Protein AF-A0A0A9E6B0-F1 (afdb_monomer_lite)

Sequence (173 aa):
MPGLRHPSVLRAMARAVADVSAARSALQVLGPRPDHELVDSSRAIVAAAENGDTRIPEADLEACRAVVRLEETHDSYEALLQEAEARLERVYRSAMEGTDLDGDDGKEDGPAEGVEAAVQEEVAAVLKQAEEGKPVESVRLVDRQLRQLPEAFGRIQGLRVLDVSRNQLEVTN

Secondary structure (DSSP, 8-state):
--GGG-HHHHHHHHHHHHHHHHHHHHHHHH-SPPPHHHHHHHHHHHHHHHTT-TTS-HHHHHHHHHHHHHHHHHHHHHHHHHHHHHHHHHHHHHHHHT--TTSSS-S-S--HHHHHHHHHHHHHHHHHHHHTT----EEE-TT---SS--G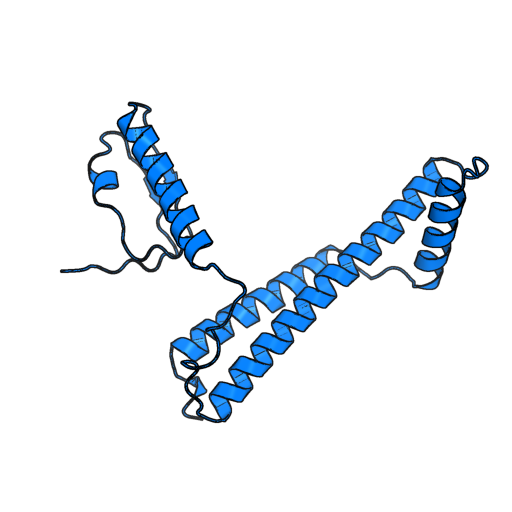GGGG-TT--EEE-TT-------

Foldseek 3Di:
DPLCPDPVLVVQLVVLVVQLVVLVVQVVVLPDQDDPVLLVVLVVVLVVVVVPPPPDDPVSNVVSVVNNVSNVVNVVSVVSNVVSVVSNVVSVVCSVVVPPPPPPVPDDPDDPCCLVVVLVVVLVVLLVCLVVVNQPQEDAQEQSQDQADDCSVVVRPRHNYYHHHNYNHDDDD

pLDDT: mean 75.25, std 14.37, range [32.19, 91.81]

Radius of gyration: 24.16 Å; chains: 1; bounding box: 62×37×59 Å

Organism: Arundo donax (NCBI:txid35708)

Structure (mmCIF, N/CA/C/O backbone):
data_AF-A0A0A9E6B0-F1
#
_entry.id   AF-A0A0A9E6B0-F1
#
loop_
_atom_site.group_PDB
_atom_site.id
_atom_site.type_symbol
_atom_site.label_atom_id
_atom_site.label_alt_id
_atom_site.label_comp_id
_atom_site.label_asym_id
_atom_site.label_entity_id
_atom_site.label_seq_id
_atom_site.pdbx_PDB_ins_code
_atom_site.Cartn_x
_atom_site.Cartn_y
_atom_site.Cartn_z
_atom_site.occupancy
_atom_site.B_iso_or_equiv
_atom_site.auth_seq_id
_atom_site.auth_comp_id
_atom_site.auth_asym_id
_atom_site.auth_atom_id
_atom_site.pdbx_PDB_model_num
ATOM 1 N N . MET A 1 1 ? -7.965 -10.477 30.820 1.00 52.50 1 MET A N 1
ATOM 2 C CA . MET A 1 1 ? -7.540 -9.477 29.817 1.00 52.50 1 MET A CA 1
ATOM 3 C C . MET A 1 1 ? -8.647 -8.424 29.673 1.00 52.50 1 MET A C 1
ATOM 5 O O . MET A 1 1 ? -9.504 -8.599 28.815 1.00 52.50 1 MET A O 1
ATOM 9 N N . PRO A 1 2 ? -8.735 -7.414 30.563 1.00 58.62 2 PRO A N 1
ATOM 10 C CA . PRO A 1 2 ? -9.872 -6.479 30.600 1.00 58.62 2 PRO A CA 1
ATOM 11 C C . PRO A 1 2 ? -9.820 -5.376 29.524 1.00 58.62 2 PRO A C 1
ATOM 13 O O . PRO A 1 2 ? -10.866 -5.024 28.991 1.00 58.62 2 PRO A O 1
ATOM 16 N N . GLY A 1 3 ? -8.624 -4.900 29.146 1.00 62.25 3 GLY A N 1
ATOM 17 C CA . GLY A 1 3 ? -8.442 -3.754 28.236 1.00 62.25 3 GLY A CA 1
ATOM 18 C C . GLY A 1 3 ? -8.795 -4.007 26.761 1.00 62.25 3 GLY A C 1
ATOM 19 O O . GLY A 1 3 ? -9.247 -3.111 26.058 1.00 62.25 3 GLY A O 1
ATOM 20 N N . LEU A 1 4 ? -8.702 -5.255 26.288 1.00 65.81 4 LEU A N 1
ATOM 21 C CA . LEU A 1 4 ? -9.008 -5.620 24.892 1.00 65.81 4 LEU A CA 1
ATOM 22 C C . LEU A 1 4 ? -10.508 -5.599 24.550 1.00 65.81 4 LEU A C 1
ATOM 24 O O . LEU A 1 4 ? -10.879 -5.779 23.393 1.00 65.81 4 LEU A O 1
ATOM 28 N N . ARG A 1 5 ? -11.390 -5.440 25.546 1.00 69.81 5 ARG A N 1
ATOM 29 C CA . ARG A 1 5 ? -12.848 -5.436 25.341 1.00 69.81 5 ARG A CA 1
ATOM 30 C C . ARG A 1 5 ? -13.442 -4.043 25.169 1.00 69.81 5 ARG A C 1
ATOM 32 O O . ARG A 1 5 ? -14.648 -3.940 24.952 1.00 69.81 5 ARG A O 1
ATOM 39 N N . HIS A 1 6 ? -12.626 -2.994 25.246 1.00 75.25 6 HIS A N 1
ATOM 40 C CA . HIS A 1 6 ? -13.110 -1.643 25.006 1.00 75.25 6 HIS A CA 1
ATOM 41 C C . HIS A 1 6 ? -13.477 -1.453 23.524 1.00 75.25 6 HIS A C 1
ATOM 43 O O . HIS A 1 6 ? -12.723 -1.864 22.639 1.00 75.25 6 HIS A O 1
ATOM 49 N N . PRO A 1 7 ? -14.634 -0.833 23.226 1.00 76.94 7 PRO A N 1
ATOM 50 C CA . PRO A 1 7 ? -15.119 -0.679 21.855 1.00 76.94 7 PRO A CA 1
ATOM 51 C C . PRO A 1 7 ? -14.187 0.175 20.980 1.00 76.94 7 PRO A C 1
ATOM 53 O O . PRO A 1 7 ? -14.101 -0.067 19.777 1.00 76.94 7 PRO A O 1
ATOM 56 N N . SER A 1 8 ? -13.460 1.128 21.572 1.00 75.19 8 SER A N 1
ATOM 57 C CA . SER A 1 8 ? -12.429 1.930 20.897 1.00 75.19 8 SER A CA 1
ATOM 58 C C . SER A 1 8 ? -11.244 1.073 20.447 1.00 75.19 8 SER A C 1
ATOM 60 O O . SER A 1 8 ? -10.888 1.092 19.271 1.00 75.19 8 SER A O 1
ATOM 62 N N . VAL A 1 9 ? -10.706 0.241 21.346 1.00 78.06 9 VAL A N 1
ATOM 63 C CA . VAL A 1 9 ? -9.630 -0.721 21.053 1.00 78.06 9 VAL A CA 1
ATOM 64 C C . VAL A 1 9 ? -10.058 -1.680 19.944 1.00 78.06 9 VAL A C 1
ATOM 66 O O . VAL A 1 9 ? -9.333 -1.863 18.973 1.00 78.06 9 VAL A O 1
ATOM 69 N N . LEU A 1 10 ? -11.264 -2.247 20.035 1.00 81.56 10 LEU A N 1
ATOM 70 C CA . LEU A 1 10 ? -11.784 -3.161 19.015 1.00 81.56 10 LEU A CA 1
ATOM 71 C C . LEU A 1 10 ? -11.914 -2.490 17.641 1.00 81.56 10 LEU A C 1
ATOM 73 O O . LEU A 1 10 ? -11.583 -3.110 16.632 1.00 81.56 10 LEU A O 1
ATOM 77 N N . ARG A 1 11 ? -12.353 -1.225 17.589 1.00 80.25 11 ARG A N 1
ATOM 78 C CA . ARG A 1 11 ? -12.437 -0.449 16.342 1.00 80.25 11 ARG A CA 1
ATOM 79 C C . ARG A 1 11 ? -11.047 -0.173 15.760 1.00 80.25 11 ARG A C 1
ATOM 81 O O . ARG A 1 11 ? -10.851 -0.376 14.563 1.00 80.25 11 ARG A O 1
ATOM 88 N N . ALA A 1 12 ? -10.092 0.241 16.592 1.00 79.44 12 ALA A N 1
ATOM 89 C CA . ALA A 1 12 ? -8.714 0.498 16.176 1.00 79.44 12 ALA A CA 1
ATOM 90 C C . ALA A 1 12 ? -8.027 -0.780 15.662 1.00 79.44 12 ALA A C 1
ATOM 92 O O . ALA A 1 12 ? -7.421 -0.772 14.592 1.00 79.44 12 ALA A O 1
ATOM 93 N N . MET A 1 13 ? -8.205 -1.907 16.359 1.00 82.38 13 MET A N 1
ATOM 94 C CA . MET A 1 13 ? -7.706 -3.213 15.921 1.00 82.38 13 MET A CA 1
ATOM 95 C C . MET A 1 13 ? -8.362 -3.666 14.615 1.00 82.38 13 MET A C 1
ATOM 97 O O . MET A 1 13 ? -7.663 -4.120 13.716 1.00 82.38 13 MET A O 1
ATOM 101 N N . ALA A 1 14 ? -9.685 -3.527 14.478 1.00 83.62 14 ALA A N 1
ATOM 102 C CA . ALA A 1 14 ? -10.390 -3.899 13.252 1.00 83.62 14 ALA A CA 1
ATOM 103 C C . ALA A 1 14 ? -9.890 -3.099 12.040 1.00 83.62 14 ALA A C 1
ATOM 105 O O . ALA A 1 14 ? -9.696 -3.676 10.972 1.00 83.62 14 ALA A O 1
ATOM 106 N N . ARG A 1 15 ? -9.630 -1.797 12.218 1.00 83.44 15 ARG A N 1
ATOM 107 C CA . ARG A 1 15 ? -9.051 -0.939 11.178 1.00 83.44 15 ARG A CA 1
ATOM 108 C C . ARG A 1 15 ? -7.630 -1.365 10.816 1.00 83.44 15 ARG A C 1
ATOM 110 O O . ARG A 1 15 ? -7.360 -1.604 9.649 1.00 83.44 15 ARG A O 1
ATOM 117 N N . ALA A 1 16 ? -6.755 -1.543 11.804 1.00 82.38 16 ALA A N 1
ATOM 118 C CA . ALA A 1 16 ? -5.374 -1.946 11.547 1.00 82.38 16 ALA A CA 1
ATOM 119 C C . ALA A 1 16 ? -5.287 -3.331 10.873 1.00 82.38 16 ALA A C 1
ATOM 121 O O . ALA A 1 16 ? -4.498 -3.531 9.955 1.00 82.38 16 ALA A O 1
ATOM 122 N N . VAL A 1 17 ? -6.147 -4.281 11.260 1.00 85.81 17 VAL A N 1
ATOM 123 C CA . VAL A 1 17 ? -6.251 -5.588 10.587 1.00 85.81 17 VAL A CA 1
ATOM 124 C C . VAL A 1 17 ? -6.758 -5.441 9.149 1.00 85.81 17 VAL A C 1
ATOM 126 O O . VAL A 1 17 ? -6.260 -6.136 8.262 1.00 85.81 17 VAL A O 1
ATOM 129 N N . ALA A 1 18 ? -7.717 -4.544 8.898 1.00 85.62 18 ALA A N 1
ATOM 130 C CA . ALA A 1 18 ? -8.183 -4.254 7.545 1.00 85.62 18 ALA A CA 1
ATOM 131 C C . ALA A 1 18 ? -7.045 -3.696 6.672 1.00 85.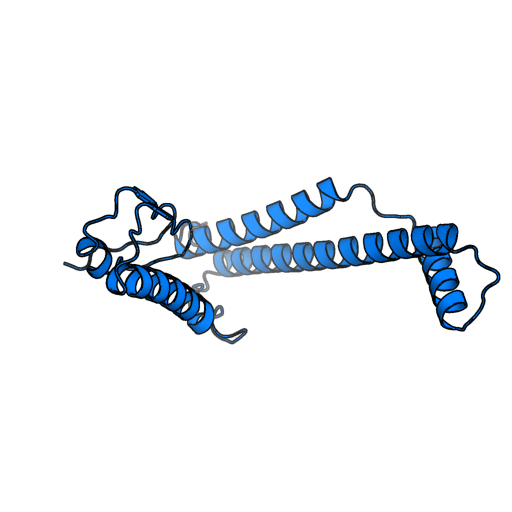62 18 ALA A C 1
ATOM 133 O O . ALA A 1 18 ? -6.836 -4.213 5.574 1.00 85.62 18 ALA A O 1
ATOM 134 N N . ASP A 1 19 ? -6.258 -2.748 7.186 1.00 81.88 19 ASP A N 1
ATOM 135 C CA . ASP A 1 19 ? -5.109 -2.160 6.483 1.00 81.88 19 ASP A CA 1
ATOM 136 C C . ASP A 1 19 ? -4.044 -3.223 6.147 1.00 81.88 19 ASP A C 1
ATOM 138 O O . ASP A 1 19 ? -3.625 -3.345 4.993 1.00 81.88 19 ASP A O 1
ATOM 142 N N . VAL A 1 20 ? -3.680 -4.078 7.115 1.00 85.19 20 VAL A N 1
ATOM 143 C CA . VAL A 1 20 ? -2.763 -5.218 6.900 1.00 85.19 20 VAL A CA 1
ATOM 144 C C . VAL A 1 20 ? -3.308 -6.171 5.832 1.00 85.19 20 VAL A C 1
ATOM 146 O O . VAL A 1 20 ? -2.568 -6.629 4.958 1.00 85.19 20 VAL A O 1
ATOM 149 N N . SER A 1 21 ? -4.608 -6.482 5.879 1.00 87.06 21 SER A N 1
ATOM 150 C CA . SER A 1 21 ? -5.236 -7.385 4.909 1.00 87.06 21 SER A CA 1
ATOM 151 C C . SER A 1 21 ? -5.252 -6.801 3.494 1.00 87.06 21 SER A C 1
ATOM 153 O O . SER A 1 21 ? -4.995 -7.528 2.535 1.00 87.06 21 SER A O 1
ATOM 155 N N . ALA A 1 22 ? -5.482 -5.491 3.363 1.00 85.50 22 ALA A N 1
ATOM 156 C CA . ALA A 1 22 ? -5.479 -4.790 2.088 1.00 85.50 22 ALA A CA 1
ATOM 157 C C . ALA A 1 22 ? -4.071 -4.755 1.479 1.00 85.50 22 ALA A C 1
ATOM 159 O O . ALA A 1 22 ? -3.907 -5.120 0.314 1.00 85.50 22 ALA A O 1
ATOM 160 N N . ALA A 1 23 ? -3.052 -4.412 2.275 1.00 83.75 23 ALA A N 1
ATOM 161 C CA . ALA A 1 23 ? -1.660 -4.401 1.827 1.00 83.75 23 ALA A CA 1
ATOM 162 C C . ALA A 1 23 ? -1.190 -5.803 1.396 1.00 83.75 23 ALA A C 1
ATOM 164 O O . ALA A 1 23 ? -0.619 -5.966 0.317 1.00 83.75 23 ALA A O 1
ATOM 165 N N . ARG A 1 24 ? -1.516 -6.849 2.171 1.00 88.25 24 ARG A N 1
ATOM 166 C CA . ARG A 1 24 ? -1.207 -8.241 1.791 1.00 88.25 24 ARG A CA 1
ATOM 167 C C . ARG A 1 24 ? -1.943 -8.689 0.535 1.00 88.25 24 ARG A C 1
ATOM 169 O O . ARG A 1 24 ? -1.351 -9.376 -0.291 1.00 88.25 24 ARG A O 1
ATOM 176 N N . SER A 1 25 ? -3.208 -8.303 0.372 1.00 88.25 25 SER A N 1
ATOM 177 C CA . SER A 1 25 ? -3.961 -8.613 -0.845 1.00 88.25 25 SER A CA 1
ATOM 178 C C . SER A 1 25 ? -3.349 -7.934 -2.070 1.00 88.25 25 SER A C 1
ATOM 180 O O . SER A 1 25 ? -3.294 -8.556 -3.127 1.00 88.25 25 SER A O 1
ATOM 182 N N . ALA A 1 26 ? -2.883 -6.688 -1.943 1.00 85.94 26 ALA A N 1
ATOM 183 C CA . ALA A 1 26 ? -2.207 -5.980 -3.027 1.00 85.94 26 ALA A CA 1
ATOM 184 C C . ALA A 1 26 ? -0.901 -6.689 -3.422 1.00 85.94 26 ALA A C 1
ATOM 186 O O . ALA A 1 26 ? -0.707 -6.994 -4.598 1.00 85.94 26 ALA A O 1
ATOM 187 N N . LEU A 1 27 ? -0.066 -7.050 -2.440 1.00 85.62 27 LEU A N 1
ATOM 188 C CA . LEU A 1 27 ? 1.165 -7.820 -2.663 1.00 85.62 27 LEU A CA 1
ATOM 189 C C . LEU A 1 27 ? 0.891 -9.186 -3.310 1.00 85.62 27 LEU A C 1
ATOM 191 O O . LEU A 1 27 ? 1.612 -9.611 -4.206 1.00 85.62 27 LEU A O 1
ATOM 195 N N . GLN A 1 28 ? -0.189 -9.864 -2.917 1.00 87.56 28 GLN A N 1
ATOM 196 C CA . GLN A 1 28 ? -0.563 -11.145 -3.517 1.00 87.56 28 GLN A CA 1
ATOM 197 C C . GLN A 1 28 ? -0.968 -11.013 -4.996 1.00 87.56 28 GLN A C 1
ATOM 199 O O . GLN A 1 28 ? -0.697 -11.921 -5.781 1.00 87.56 28 GLN A O 1
ATOM 204 N N . VAL A 1 29 ? -1.607 -9.903 -5.380 1.00 88.62 29 VAL A N 1
ATOM 205 C CA . VAL A 1 29 ? -1.987 -9.614 -6.776 1.00 88.62 29 VAL A CA 1
ATOM 206 C C . VAL A 1 29 ? -0.772 -9.232 -7.622 1.00 88.62 29 VAL A C 1
ATOM 208 O O . VAL A 1 29 ? -0.704 -9.621 -8.786 1.00 88.62 29 VAL A O 1
ATOM 211 N N . LEU A 1 30 ? 0.184 -8.502 -7.041 1.00 84.62 30 LEU A N 1
ATOM 212 C CA . LEU A 1 30 ? 1.449 -8.128 -7.685 1.00 84.62 30 LEU A CA 1
ATOM 213 C C . LEU A 1 30 ? 2.310 -9.339 -8.063 1.00 84.62 30 LEU A C 1
ATOM 215 O O . LEU A 1 30 ? 3.027 -9.291 -9.062 1.00 84.62 30 LEU A O 1
ATOM 219 N N . GLY A 1 31 ? 2.186 -10.436 -7.317 1.00 85.19 31 GLY A N 1
ATOM 220 C CA . GLY A 1 31 ? 2.912 -11.672 -7.576 1.00 85.19 31 GLY A CA 1
ATOM 221 C C . GLY A 1 31 ? 4.274 -11.710 -6.874 1.00 85.19 31 GLY A C 1
ATOM 222 O O . GLY A 1 31 ? 4.485 -11.005 -5.891 1.00 85.19 31 GLY A O 1
ATOM 223 N N . PRO A 1 32 ? 5.185 -12.601 -7.296 1.00 87.06 32 PRO A N 1
ATOM 224 C CA . PRO A 1 32 ? 6.494 -12.713 -6.670 1.00 87.06 32 PRO A CA 1
ATOM 225 C C . PRO A 1 32 ? 7.354 -11.482 -6.971 1.00 87.06 32 PRO A C 1
ATOM 227 O O . PRO A 1 32 ? 7.357 -10.972 -8.094 1.00 87.06 32 PRO A O 1
ATOM 230 N N . ARG A 1 33 ? 8.134 -11.061 -5.971 1.00 88.69 33 ARG A N 1
ATOM 231 C CA . ARG A 1 33 ? 9.107 -9.979 -6.120 1.00 88.69 33 ARG A CA 1
ATOM 232 C C . ARG A 1 33 ? 10.165 -10.359 -7.172 1.00 88.69 33 ARG A C 1
ATOM 234 O O . ARG A 1 33 ? 10.603 -11.516 -7.185 1.00 88.69 33 ARG A O 1
ATOM 241 N N . PRO A 1 34 ? 10.573 -9.425 -8.047 1.00 87.12 34 PRO A N 1
ATOM 242 C CA . PRO A 1 34 ? 11.698 -9.626 -8.956 1.00 87.12 34 PRO A CA 1
ATOM 243 C C . PRO A 1 34 ? 12.997 -9.958 -8.208 1.00 87.12 34 PRO A C 1
ATOM 245 O O . PRO A 1 34 ? 13.174 -9.583 -7.052 1.00 87.12 34 PRO A O 1
ATOM 248 N N . ASP A 1 35 ? 13.926 -10.645 -8.875 1.00 90.00 35 ASP A N 1
ATOM 249 C CA . ASP A 1 35 ? 15.261 -10.878 -8.316 1.00 90.00 35 ASP A CA 1
ATOM 250 C C . ASP A 1 35 ? 16.064 -9.570 -8.271 1.00 90.00 35 ASP A C 1
ATOM 252 O O . ASP A 1 35 ? 16.081 -8.807 -9.242 1.00 90.00 35 ASP A O 1
ATOM 256 N N . HIS A 1 36 ? 16.755 -9.332 -7.159 1.00 88.69 36 HIS A N 1
ATOM 257 C CA . HIS A 1 36 ? 17.540 -8.125 -6.920 1.00 88.69 36 HIS A CA 1
ATOM 258 C C . HIS A 1 36 ? 18.617 -7.895 -7.994 1.00 88.69 36 HIS A C 1
ATOM 260 O O . HIS A 1 36 ? 18.788 -6.767 -8.449 1.00 88.69 36 HIS A O 1
ATOM 266 N N . GLU A 1 37 ? 19.266 -8.956 -8.495 1.00 90.75 37 GLU A N 1
ATOM 267 C CA . GLU A 1 37 ? 20.267 -8.837 -9.567 1.00 90.75 37 GLU A CA 1
ATOM 268 C C . GLU A 1 37 ? 19.652 -8.299 -10.869 1.00 90.75 37 GLU A C 1
ATOM 270 O O . GLU A 1 37 ? 20.258 -7.502 -11.595 1.00 90.75 37 GLU A O 1
ATOM 275 N N . LEU A 1 38 ? 18.421 -8.721 -11.167 1.00 89.62 38 LEU A N 1
ATOM 276 C CA . LEU A 1 38 ? 17.681 -8.308 -12.354 1.00 89.62 38 LEU A CA 1
ATOM 277 C C . LEU A 1 38 ? 17.158 -6.873 -12.210 1.00 89.62 38 LEU A C 1
ATOM 279 O O . LEU A 1 38 ? 17.194 -6.116 -13.184 1.00 89.62 38 LEU A O 1
ATOM 283 N N . VAL A 1 39 ? 16.735 -6.470 -11.010 1.00 90.88 39 VAL A N 1
ATOM 284 C CA . VAL A 1 39 ? 16.375 -5.077 -10.701 1.00 90.88 39 VAL A CA 1
ATOM 285 C C . VAL A 1 39 ? 17.582 -4.157 -10.863 1.00 90.88 39 VAL A C 1
ATOM 287 O O . VAL A 1 39 ? 17.472 -3.138 -11.544 1.00 90.88 39 VAL A O 1
ATOM 290 N N . ASP A 1 40 ? 18.735 -4.520 -10.305 1.00 91.62 40 ASP A N 1
ATOM 291 C CA . ASP A 1 40 ? 19.952 -3.706 -10.373 1.00 91.62 40 ASP A CA 1
ATOM 292 C C . ASP A 1 40 ? 20.451 -3.562 -11.812 1.00 91.62 40 ASP A C 1
ATOM 294 O O . ASP A 1 40 ? 20.773 -2.459 -12.265 1.00 91.62 40 ASP A O 1
ATOM 298 N N . SER A 1 41 ? 20.423 -4.660 -12.570 1.00 89.50 41 SER A N 1
ATOM 299 C CA . SER A 1 41 ? 20.742 -4.655 -13.999 1.00 89.50 41 SER A CA 1
ATOM 300 C C . SER A 1 41 ? 19.774 -3.765 -14.784 1.00 89.50 41 SER A C 1
ATOM 302 O O . SER A 1 41 ? 20.201 -2.934 -15.585 1.00 89.50 41 SER A O 1
ATOM 304 N N . SER A 1 42 ? 18.470 -3.876 -14.513 1.00 89.56 42 SER A N 1
ATOM 305 C CA . SER A 1 42 ? 17.438 -3.050 -15.152 1.00 89.56 42 SER A CA 1
ATOM 306 C C . SER A 1 42 ? 17.611 -1.568 -14.817 1.00 89.56 42 SER A C 1
ATOM 308 O O . SER A 1 42 ? 17.516 -0.716 -15.700 1.00 89.56 42 SER A O 1
ATOM 310 N N . ARG A 1 43 ? 17.933 -1.244 -13.560 1.00 90.88 43 ARG A N 1
ATOM 311 C CA . ARG A 1 43 ? 18.198 0.124 -13.099 1.00 90.88 43 ARG A CA 1
ATOM 312 C C . ARG A 1 43 ? 19.434 0.712 -13.779 1.00 90.88 43 ARG A C 1
ATOM 314 O O . ARG A 1 43 ? 19.394 1.861 -14.213 1.00 90.88 43 ARG A O 1
ATOM 321 N N . ALA A 1 44 ? 20.499 -0.075 -13.933 1.00 90.94 44 ALA A N 1
ATOM 322 C CA . ALA A 1 44 ? 21.699 0.342 -14.653 1.00 90.94 44 ALA A CA 1
ATOM 323 C C . ALA A 1 44 ? 21.417 0.620 -16.141 1.00 90.94 44 ALA A C 1
ATOM 325 O O . ALA A 1 44 ? 21.897 1.618 -16.676 1.00 90.94 44 ALA A O 1
ATOM 326 N N . ILE A 1 45 ? 20.603 -0.217 -16.795 1.00 87.75 45 ILE A N 1
ATOM 327 C CA . ILE A 1 45 ? 20.200 -0.042 -18.201 1.00 87.75 45 ILE A CA 1
ATOM 328 C C . ILE A 1 45 ? 19.354 1.226 -18.377 1.00 87.75 45 ILE A C 1
ATOM 330 O O . ILE A 1 45 ? 19.614 2.016 -19.285 1.00 87.75 45 ILE A O 1
ATOM 334 N N . VAL A 1 46 ? 18.381 1.463 -17.490 1.00 89.12 46 VAL A N 1
ATOM 335 C CA . VAL A 1 46 ? 17.554 2.680 -17.525 1.00 89.12 46 VAL A CA 1
ATOM 336 C C . VAL A 1 46 ? 18.411 3.930 -17.321 1.00 89.12 46 VAL A C 1
ATOM 338 O O . VAL A 1 46 ? 18.301 4.870 -18.107 1.00 89.12 46 VAL A O 1
ATOM 341 N N . ALA A 1 47 ? 19.326 3.912 -16.350 1.00 90.50 47 ALA A N 1
ATOM 342 C CA . ALA A 1 47 ? 20.244 5.021 -16.109 1.00 90.50 47 ALA A CA 1
ATOM 343 C C . ALA A 1 47 ? 21.191 5.264 -17.300 1.00 90.50 47 ALA A C 1
ATOM 345 O O . ALA A 1 47 ? 21.465 6.408 -17.657 1.00 90.50 47 ALA A O 1
ATOM 346 N N . ALA A 1 48 ? 21.689 4.209 -17.953 1.00 87.88 48 ALA A N 1
ATOM 347 C CA . ALA A 1 48 ? 22.536 4.336 -19.141 1.00 87.88 48 ALA A CA 1
ATOM 348 C C . ALA A 1 48 ? 21.793 5.001 -20.315 1.00 87.88 48 ALA A C 1
ATOM 350 O O . ALA A 1 48 ? 22.359 5.863 -20.991 1.00 87.88 48 ALA A O 1
ATOM 351 N N . ALA A 1 49 ? 20.519 4.660 -20.521 1.00 87.06 49 ALA A N 1
ATOM 352 C CA . ALA A 1 49 ? 19.687 5.292 -21.540 1.00 87.06 49 ALA A CA 1
ATOM 353 C C . ALA A 1 49 ? 19.348 6.756 -21.207 1.00 87.06 49 ALA A C 1
ATOM 355 O O . ALA A 1 49 ? 19.368 7.606 -22.096 1.00 87.06 49 ALA A O 1
ATOM 356 N N . GLU A 1 50 ? 19.095 7.082 -19.934 1.00 85.94 50 GLU A N 1
ATOM 357 C CA . GLU A 1 50 ? 18.915 8.470 -19.471 1.00 85.94 50 GLU A CA 1
ATOM 358 C C . GLU A 1 50 ? 20.179 9.318 -19.672 1.00 85.94 50 GLU A C 1
ATOM 360 O O . GLU A 1 50 ? 20.092 10.495 -20.020 1.00 85.94 50 GLU A O 1
ATOM 365 N N . ASN A 1 51 ? 21.355 8.697 -19.555 1.00 87.88 51 ASN A N 1
ATOM 366 C CA . ASN A 1 51 ? 22.649 9.310 -19.863 1.00 87.88 51 ASN A CA 1
ATOM 367 C C . ASN A 1 51 ? 22.933 9.434 -21.376 1.00 87.88 51 ASN A C 1
ATOM 369 O O . ASN A 1 51 ? 24.006 9.901 -21.763 1.00 87.88 51 ASN A O 1
ATOM 373 N N . GLY A 1 52 ? 21.985 9.047 -22.237 1.00 81.62 52 GLY A N 1
ATOM 374 C CA . GLY A 1 52 ? 22.053 9.238 -23.686 1.00 81.62 52 GLY A CA 1
ATOM 375 C C . GLY A 1 52 ? 22.628 8.062 -24.476 1.00 81.62 52 GLY A C 1
ATOM 376 O O . GLY A 1 52 ? 22.953 8.238 -25.654 1.00 81.62 52 GLY A O 1
ATOM 377 N N . ASP A 1 53 ? 22.760 6.871 -23.880 1.00 78.75 53 ASP A N 1
ATOM 378 C CA . ASP A 1 53 ? 23.147 5.675 -24.633 1.00 78.75 53 ASP A CA 1
ATOM 379 C C . ASP A 1 53 ? 21.954 5.133 -25.444 1.00 78.75 53 ASP A C 1
ATOM 381 O O . ASP A 1 53 ? 21.000 4.576 -24.904 1.00 78.75 53 ASP A O 1
ATOM 385 N N . THR A 1 54 ? 22.003 5.307 -26.767 1.00 77.81 54 THR A N 1
ATOM 386 C CA . THR A 1 54 ? 20.951 4.887 -27.718 1.00 77.81 54 THR A CA 1
ATOM 387 C C . THR A 1 54 ? 21.162 3.475 -28.266 1.00 77.81 54 THR A C 1
ATOM 389 O O . THR A 1 54 ? 20.417 3.026 -29.134 1.00 77.81 54 THR A O 1
ATOM 392 N N . ARG A 1 55 ? 22.187 2.758 -27.785 1.00 80.00 55 ARG A N 1
ATOM 393 C CA . ARG A 1 55 ? 22.488 1.383 -28.218 1.00 80.00 55 ARG A CA 1
ATOM 394 C C . ARG A 1 55 ? 21.473 0.361 -27.710 1.00 80.00 55 ARG A C 1
ATOM 396 O O . ARG A 1 55 ? 21.421 -0.743 -28.246 1.00 80.00 55 ARG A O 1
ATOM 403 N N . ILE A 1 56 ? 20.708 0.712 -26.678 1.00 77.75 56 ILE A N 1
ATOM 404 C CA . ILE A 1 56 ? 19.691 -0.154 -26.085 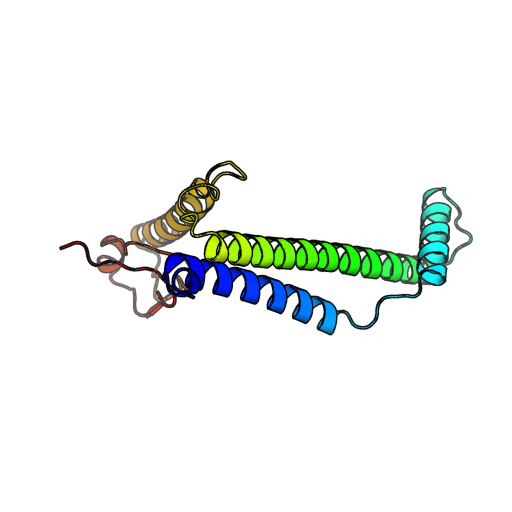1.00 77.75 56 ILE A CA 1
ATOM 405 C C . ILE A 1 56 ? 18.406 -0.013 -26.914 1.00 77.75 56 ILE A C 1
ATOM 407 O O . ILE A 1 56 ? 17.921 1.109 -27.082 1.00 77.75 56 ILE A O 1
ATOM 411 N N . PRO A 1 57 ? 17.841 -1.110 -27.445 1.00 85.19 57 PRO A N 1
ATOM 412 C CA . PRO A 1 57 ? 16.577 -1.044 -28.162 1.00 85.19 57 PRO A CA 1
ATOM 413 C C . PRO A 1 57 ? 15.447 -0.626 -27.211 1.00 85.19 57 PRO A C 1
ATOM 415 O O . PRO A 1 57 ? 15.400 -1.031 -26.051 1.00 85.19 57 PRO A O 1
ATOM 418 N N . GLU A 1 58 ? 14.512 0.176 -27.720 1.00 84.25 58 GLU A N 1
ATOM 419 C CA . GLU A 1 58 ? 13.425 0.769 -26.928 1.00 84.25 58 GLU A CA 1
ATOM 420 C C . GLU A 1 58 ? 12.575 -0.286 -26.196 1.00 84.25 58 GLU A C 1
ATOM 422 O O . GLU A 1 58 ? 12.215 -0.091 -25.039 1.00 84.25 58 GLU A O 1
ATOM 427 N N . ALA A 1 59 ? 12.359 -1.452 -26.814 1.00 85.31 59 ALA A N 1
ATOM 428 C CA . ALA A 1 59 ? 11.638 -2.570 -26.202 1.00 85.31 59 ALA A CA 1
ATOM 429 C C . ALA A 1 59 ? 12.336 -3.136 -24.946 1.00 85.31 59 ALA A C 1
ATOM 431 O O . ALA A 1 59 ? 11.673 -3.424 -23.948 1.00 85.31 59 ALA A O 1
ATOM 432 N N . ASP A 1 60 ? 13.667 -3.258 -24.960 1.00 85.69 60 ASP A N 1
ATOM 433 C CA . ASP A 1 60 ? 14.424 -3.773 -23.809 1.00 85.69 60 ASP A CA 1
ATOM 434 C C . ASP A 1 60 ? 14.471 -2.731 -22.684 1.00 85.69 60 ASP A C 1
ATOM 436 O O . ASP A 1 60 ? 14.399 -3.073 -21.501 1.00 85.69 60 ASP A O 1
ATOM 440 N N . LEU A 1 61 ? 14.519 -1.443 -23.043 1.00 89.12 61 LEU A N 1
ATOM 441 C CA . LEU A 1 61 ? 14.412 -0.342 -22.089 1.00 89.12 61 LEU A CA 1
ATOM 442 C C . LEU A 1 61 ? 13.046 -0.336 -21.388 1.00 89.12 61 LEU A C 1
ATOM 444 O O . LEU A 1 61 ? 12.980 -0.160 -20.171 1.00 89.12 61 LEU A O 1
ATOM 448 N N . GLU A 1 62 ? 11.957 -0.522 -22.136 1.00 88.94 62 GLU A N 1
ATOM 449 C CA . GLU A 1 62 ? 10.604 -0.613 -21.578 1.00 88.94 62 GLU A CA 1
ATOM 450 C C . GLU A 1 62 ? 10.458 -1.802 -20.626 1.00 88.94 62 GLU A C 1
ATOM 452 O O . GLU A 1 62 ? 9.903 -1.640 -19.536 1.00 88.94 62 GLU A O 1
ATOM 457 N N . ALA A 1 63 ? 11.016 -2.962 -20.983 1.00 88.75 63 ALA A N 1
ATOM 458 C CA . ALA A 1 63 ? 11.047 -4.129 -20.106 1.00 88.75 63 ALA A CA 1
ATOM 459 C C . ALA A 1 63 ? 11.810 -3.839 -18.800 1.00 88.75 63 ALA A C 1
ATOM 461 O O . ALA A 1 63 ? 11.300 -4.114 -17.713 1.00 88.75 63 ALA A O 1
ATOM 462 N N . CYS A 1 64 ? 12.981 -3.199 -18.882 1.00 87.88 64 CYS A N 1
ATOM 463 C CA . CYS A 1 64 ? 13.757 -2.799 -17.704 1.00 87.88 64 CYS A CA 1
ATOM 464 C C . CYS A 1 64 ? 12.997 -1.784 -16.832 1.00 87.88 64 CYS A C 1
ATOM 466 O O . CYS A 1 64 ? 12.973 -1.899 -15.607 1.00 87.88 64 CYS A O 1
ATOM 468 N N . ARG A 1 65 ? 12.312 -0.809 -17.443 1.00 91.06 65 ARG A N 1
ATOM 469 C CA . ARG A 1 65 ? 11.463 0.150 -16.714 1.00 91.06 65 ARG A CA 1
ATOM 470 C C . ARG A 1 65 ? 10.294 -0.534 -16.016 1.00 91.06 65 ARG A C 1
ATOM 472 O O . ARG A 1 65 ? 9.948 -0.139 -14.908 1.00 91.06 65 ARG A O 1
ATOM 479 N N . ALA A 1 66 ? 9.679 -1.533 -16.645 1.00 89.81 66 ALA A N 1
ATOM 480 C CA . ALA A 1 66 ? 8.590 -2.291 -16.038 1.00 89.81 66 ALA A CA 1
ATOM 481 C C . ALA A 1 66 ? 9.061 -3.052 -14.789 1.00 89.81 66 ALA A C 1
ATOM 483 O O . ALA A 1 66 ? 8.372 -3.023 -13.774 1.00 89.81 66 ALA A O 1
ATOM 484 N N . VAL A 1 67 ? 10.252 -3.654 -14.838 1.00 90.31 67 VAL A N 1
ATOM 485 C CA . VAL A 1 67 ? 10.883 -4.320 -13.687 1.00 90.31 67 VAL A CA 1
ATOM 486 C C . VAL A 1 67 ? 11.136 -3.337 -12.545 1.00 90.31 67 VAL A C 1
ATOM 488 O O . VAL A 1 67 ? 10.753 -3.613 -11.412 1.00 90.31 67 VAL A O 1
ATOM 491 N N . VAL A 1 68 ? 11.739 -2.179 -12.837 1.00 90.81 68 VAL A N 1
ATOM 492 C CA . VAL A 1 68 ? 12.024 -1.159 -11.812 1.00 90.81 68 VAL A CA 1
ATOM 493 C C . VAL A 1 68 ? 10.729 -0.649 -11.175 1.00 90.81 68 VAL A C 1
ATOM 495 O O . VAL A 1 68 ? 10.639 -0.581 -9.955 1.00 90.81 68 VAL A O 1
ATOM 498 N N . ARG A 1 69 ? 9.694 -0.374 -11.980 1.00 90.94 69 ARG A N 1
ATOM 499 C CA . ARG A 1 69 ? 8.375 0.036 -11.469 1.00 90.94 69 ARG A CA 1
ATOM 500 C C . ARG A 1 69 ? 7.733 -1.040 -10.601 1.00 90.94 69 ARG A C 1
ATOM 502 O O . ARG A 1 69 ? 7.118 -0.719 -9.591 1.00 90.94 69 ARG A O 1
ATOM 509 N N . LEU A 1 70 ? 7.850 -2.307 -10.995 1.00 90.81 70 LEU A N 1
ATOM 510 C CA . LEU A 1 70 ? 7.309 -3.416 -10.218 1.00 90.81 70 LEU A CA 1
ATOM 511 C C . LEU A 1 70 ? 7.984 -3.501 -8.845 1.00 90.81 70 LEU A C 1
ATOM 513 O O . LEU A 1 70 ? 7.290 -3.670 -7.844 1.00 90.81 70 LEU A O 1
ATOM 517 N N . GLU A 1 71 ? 9.302 -3.327 -8.782 1.00 91.25 71 GLU A N 1
ATOM 518 C CA . GLU A 1 71 ? 10.034 -3.278 -7.515 1.00 91.25 71 GLU A CA 1
ATOM 519 C C . GLU A 1 71 ? 9.596 -2.092 -6.645 1.00 91.25 71 GLU A C 1
ATOM 521 O O . GLU A 1 71 ? 9.245 -2.276 -5.485 1.00 91.25 71 GLU A O 1
ATOM 526 N N . GLU A 1 72 ? 9.505 -0.893 -7.222 1.00 91.81 72 GLU A N 1
ATOM 527 C CA . GLU A 1 72 ? 9.042 0.305 -6.506 1.00 91.81 72 GLU A CA 1
ATOM 528 C C . GLU A 1 72 ? 7.631 0.118 -5.928 1.00 91.81 72 GLU A C 1
ATOM 530 O O . GLU A 1 72 ? 7.347 0.529 -4.800 1.00 91.81 72 GLU A O 1
ATOM 535 N N . THR A 1 73 ? 6.735 -0.545 -6.670 1.00 90.69 73 THR A N 1
ATOM 536 C CA . THR A 1 73 ? 5.403 -0.871 -6.146 1.00 90.69 73 THR A CA 1
ATOM 537 C C . THR A 1 73 ? 5.468 -1.870 -4.991 1.00 90.69 73 THR A C 1
ATOM 539 O O . THR A 1 73 ? 4.758 -1.670 -4.005 1.00 90.69 73 THR A O 1
ATOM 542 N N . HIS A 1 74 ? 6.334 -2.889 -5.052 1.00 91.44 74 HIS A N 1
ATOM 543 C CA . HIS A 1 74 ? 6.537 -3.818 -3.935 1.00 91.44 74 HIS A CA 1
ATOM 544 C C . HIS A 1 74 ? 7.053 -3.092 -2.693 1.00 91.44 74 HIS A C 1
ATOM 546 O O . HIS A 1 74 ? 6.456 -3.253 -1.631 1.00 91.44 74 HIS A O 1
ATOM 552 N N . ASP A 1 75 ? 8.072 -2.241 -2.834 1.00 90.06 75 ASP A N 1
ATOM 553 C CA . ASP A 1 75 ? 8.621 -1.447 -1.729 1.00 90.06 75 ASP A CA 1
ATOM 554 C C . ASP A 1 75 ? 7.546 -0.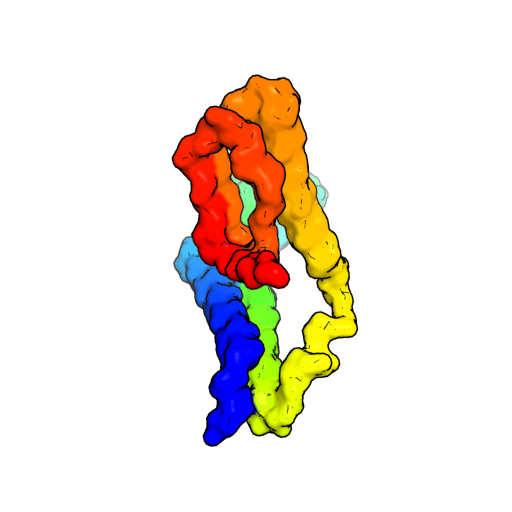568 -1.078 1.00 90.06 75 ASP A C 1
ATOM 556 O O . ASP A 1 75 ? 7.439 -0.502 0.148 1.00 90.06 75 ASP A O 1
ATOM 560 N N . SER A 1 76 ? 6.693 0.070 -1.889 1.00 88.38 76 SER A N 1
ATOM 561 C CA . SER A 1 76 ? 5.612 0.916 -1.375 1.00 88.38 76 SER A CA 1
ATOM 562 C C . SER A 1 76 ? 4.580 0.128 -0.558 1.00 88.38 76 SER A C 1
ATOM 564 O O . SER A 1 76 ? 4.186 0.560 0.527 1.00 88.38 76 SER A O 1
ATOM 566 N N . TYR A 1 77 ? 4.162 -1.051 -1.031 1.00 87.75 77 TYR A N 1
ATOM 567 C CA . TYR A 1 77 ? 3.191 -1.879 -0.317 1.00 87.75 77 TYR A CA 1
ATOM 568 C C . TYR A 1 77 ? 3.805 -2.596 0.886 1.00 87.75 77 TYR A C 1
ATOM 570 O O . TYR A 1 77 ? 3.106 -2.813 1.876 1.00 87.75 77 TYR A O 1
ATOM 578 N N . GLU A 1 78 ? 5.094 -2.932 0.836 1.00 88.81 78 GLU A N 1
ATOM 579 C CA . GLU A 1 78 ? 5.834 -3.457 1.981 1.00 88.81 78 GLU A CA 1
ATOM 580 C C . GLU A 1 78 ? 5.943 -2.405 3.092 1.00 88.81 78 GLU A C 1
ATOM 582 O O . GLU A 1 78 ? 5.656 -2.713 4.248 1.00 88.81 78 GLU A O 1
ATOM 587 N N . ALA A 1 79 ? 6.243 -1.147 2.752 1.00 90.56 79 ALA A N 1
ATOM 588 C CA . ALA A 1 79 ? 6.244 -0.047 3.715 1.00 90.56 79 ALA A CA 1
ATOM 589 C C . ALA A 1 79 ? 4.857 0.166 4.350 1.00 90.56 79 ALA A C 1
ATOM 591 O O . ALA A 1 79 ? 4.746 0.267 5.573 1.00 90.56 79 ALA A O 1
ATOM 592 N N . LEU A 1 80 ? 3.787 0.158 3.542 1.00 86.31 80 LEU A N 1
ATOM 593 C CA . LEU A 1 80 ? 2.409 0.243 4.044 1.00 86.31 80 LEU A CA 1
ATOM 594 C C . LEU A 1 80 ? 2.057 -0.930 4.970 1.00 86.31 80 LEU A C 1
ATOM 596 O O . LEU A 1 80 ? 1.390 -0.737 5.987 1.00 86.31 80 LEU A O 1
ATOM 600 N N . LEU A 1 81 ? 2.512 -2.142 4.638 1.00 86.12 81 LEU A N 1
ATOM 601 C CA . LEU A 1 81 ? 2.308 -3.323 5.470 1.00 86.12 81 LEU A CA 1
ATOM 602 C C . LEU A 1 81 ? 3.028 -3.184 6.816 1.00 86.12 81 LEU A C 1
ATOM 604 O O . LEU A 1 81 ? 2.406 -3.399 7.854 1.00 86.12 81 LEU A O 1
ATOM 608 N N . GLN A 1 82 ? 4.301 -2.783 6.806 1.00 89.06 82 GLN A N 1
ATOM 609 C CA . GLN A 1 82 ? 5.086 -2.562 8.023 1.00 89.06 82 GLN A CA 1
ATOM 610 C C . GLN A 1 82 ? 4.453 -1.488 8.916 1.00 89.06 82 GLN A C 1
ATOM 612 O O . GLN A 1 82 ? 4.353 -1.672 10.130 1.00 89.06 82 GLN A O 1
ATOM 617 N N . GLU A 1 83 ? 3.972 -0.387 8.335 1.00 88.19 83 GLU A N 1
ATOM 618 C CA . GLU A 1 83 ? 3.298 0.670 9.089 1.00 88.19 83 GLU A CA 1
ATOM 619 C C . GLU A 1 83 ? 1.986 0.172 9.714 1.00 88.19 83 GLU A C 1
ATOM 621 O O . GLU A 1 83 ? 1.716 0.425 10.891 1.00 88.19 83 GLU A O 1
ATOM 626 N N . ALA A 1 84 ? 1.177 -0.572 8.954 1.00 82.38 84 ALA A N 1
ATOM 627 C CA . ALA A 1 84 ? -0.071 -1.145 9.446 1.00 82.38 84 ALA A CA 1
ATOM 628 C C . ALA A 1 84 ? 0.167 -2.168 10.574 1.00 82.38 84 ALA A C 1
ATOM 630 O O . ALA A 1 84 ? -0.545 -2.153 11.582 1.00 82.38 84 ALA A O 1
ATOM 631 N N . GLU A 1 85 ? 1.196 -3.011 10.448 1.00 85.56 85 GLU A N 1
ATOM 632 C CA . GLU A 1 85 ? 1.603 -3.967 11.483 1.00 85.56 85 GLU A CA 1
ATOM 633 C C . GLU A 1 85 ? 2.113 -3.252 12.745 1.00 85.56 85 GLU A C 1
ATOM 635 O O . GLU A 1 85 ? 1.689 -3.589 13.853 1.00 85.56 85 GLU A O 1
ATOM 640 N N . ALA A 1 86 ? 2.928 -2.203 12.598 1.00 87.00 86 ALA A N 1
ATOM 641 C CA . ALA A 1 86 ? 3.395 -1.390 13.722 1.00 87.00 86 ALA A CA 1
ATOM 642 C C . ALA A 1 86 ? 2.239 -0.674 14.443 1.00 87.00 86 ALA A C 1
ATOM 644 O O . ALA A 1 86 ? 2.226 -0.574 15.675 1.00 87.00 86 ALA A O 1
ATOM 645 N N . ARG A 1 87 ? 1.236 -0.197 13.695 1.00 83.06 87 ARG A N 1
ATOM 646 C CA . ARG A 1 87 ? 0.017 0.406 14.253 1.00 83.06 87 ARG A CA 1
ATOM 647 C C . ARG A 1 87 ? -0.783 -0.617 15.057 1.00 83.06 87 ARG A C 1
ATOM 649 O O . ARG A 1 87 ? -1.208 -0.319 16.172 1.00 83.06 87 ARG A O 1
ATOM 656 N N . LEU A 1 88 ? -0.945 -1.833 14.527 1.00 84.12 88 LEU A N 1
ATOM 657 C CA . LEU A 1 88 ? -1.625 -2.927 15.222 1.00 84.12 88 LEU A CA 1
ATOM 658 C C . LEU A 1 88 ? -0.893 -3.313 16.513 1.00 84.12 88 LEU A C 1
ATOM 660 O O . LEU A 1 88 ? -1.532 -3.492 17.551 1.00 84.12 88 LEU A O 1
ATOM 664 N N . GLU A 1 89 ? 0.437 -3.405 16.466 1.00 85.25 89 GLU A N 1
ATOM 665 C CA . GLU A 1 89 ? 1.257 -3.702 17.640 1.00 85.25 89 GLU A CA 1
ATOM 666 C C . GLU A 1 89 ? 1.119 -2.613 18.708 1.00 85.25 89 GLU A C 1
ATOM 668 O O . GLU A 1 89 ? 0.961 -2.929 19.888 1.00 85.25 89 GLU A O 1
ATOM 673 N N . ARG A 1 90 ? 1.113 -1.335 18.308 1.00 84.62 90 ARG A N 1
ATOM 674 C CA . ARG A 1 90 ? 0.917 -0.204 19.224 1.00 84.62 90 ARG A CA 1
ATOM 675 C C . ARG A 1 90 ? -0.435 -0.280 19.925 1.00 84.62 90 ARG A C 1
ATOM 677 O O . ARG A 1 90 ? -0.472 -0.252 21.150 1.00 84.62 90 ARG A O 1
ATOM 684 N N . VAL A 1 91 ? -1.521 -0.463 19.171 1.00 82.75 91 VAL A N 1
ATOM 685 C CA . VAL A 1 91 ? -2.878 -0.608 19.729 1.00 82.75 91 VAL A CA 1
ATOM 686 C C . VAL A 1 91 ? -2.948 -1.796 20.689 1.00 82.75 91 VAL A C 1
ATOM 688 O O . VAL A 1 91 ? -3.526 -1.686 21.771 1.00 82.75 91 VAL A O 1
ATOM 691 N N . TYR A 1 92 ? -2.333 -2.926 20.329 1.00 81.50 92 TYR A N 1
ATOM 692 C CA . TYR A 1 92 ? -2.284 -4.101 21.195 1.00 81.50 92 TYR A CA 1
ATOM 693 C C . TYR A 1 92 ? -1.492 -3.841 22.485 1.00 81.50 92 TYR A C 1
ATOM 695 O O . TYR A 1 92 ? -1.953 -4.204 23.568 1.00 81.50 92 TYR A O 1
ATOM 703 N N . ARG A 1 93 ? -0.326 -3.191 22.389 1.00 82.62 93 ARG A N 1
ATOM 704 C CA . ARG A 1 93 ? 0.528 -2.853 23.535 1.00 82.62 93 ARG A CA 1
ATOM 705 C C . ARG A 1 93 ? -0.183 -1.901 24.498 1.00 82.62 93 ARG A C 1
ATOM 707 O O . ARG A 1 93 ? -0.284 -2.218 25.679 1.00 82.62 93 ARG A O 1
ATOM 714 N N . SER A 1 94 ? -0.767 -0.815 23.994 1.00 76.75 94 SER A N 1
ATOM 715 C CA . SER A 1 94 ? -1.527 0.145 24.807 1.00 76.75 94 SER A CA 1
ATOM 716 C C . SER A 1 94 ? -2.735 -0.509 25.491 1.00 76.75 94 SER A C 1
ATOM 718 O O . SER A 1 94 ? -2.954 -0.332 26.688 1.00 76.75 94 SER A O 1
ATOM 720 N N . ALA A 1 95 ? -3.469 -1.373 24.781 1.00 78.62 95 ALA A N 1
ATOM 721 C CA . ALA A 1 95 ? -4.594 -2.106 25.364 1.00 78.62 95 ALA A CA 1
ATOM 722 C C . ALA A 1 95 ? -4.181 -3.125 26.447 1.00 78.62 95 ALA A C 1
ATOM 724 O O . ALA A 1 95 ? -4.985 -3.459 27.323 1.00 78.62 95 ALA A O 1
ATOM 725 N N . MET A 1 96 ? -2.948 -3.639 26.390 1.00 74.31 96 MET A N 1
ATOM 726 C CA . MET A 1 96 ? -2.376 -4.533 27.403 1.00 74.31 96 MET A CA 1
ATOM 727 C C . MET A 1 96 ? -1.864 -3.777 28.632 1.00 74.31 96 MET A C 1
ATOM 729 O O . MET A 1 96 ? -1.981 -4.288 29.746 1.00 74.31 96 MET A O 1
ATOM 733 N N . GLU A 1 97 ? -1.326 -2.574 28.439 1.00 78.25 97 GLU A N 1
ATOM 734 C CA . GLU A 1 97 ? -0.812 -1.707 29.505 1.00 78.25 97 GLU A CA 1
ATOM 735 C C . GLU A 1 97 ? -1.930 -0.977 30.270 1.00 78.25 97 GLU A C 1
ATOM 737 O O . GLU A 1 97 ? -1.688 -0.443 31.351 1.00 78.25 97 GLU A O 1
ATOM 742 N N . GLY A 1 98 ? -3.171 -1.015 29.765 1.00 63.22 98 GLY A N 1
ATOM 743 C CA . GLY A 1 98 ? -4.318 -0.359 30.401 1.00 63.22 98 GLY A CA 1
ATOM 744 C C . GLY A 1 98 ? -4.256 1.164 30.305 1.00 63.22 98 GLY A C 1
ATOM 745 O O . GLY A 1 98 ? -4.977 1.852 31.022 1.00 63.22 98 GLY A O 1
ATOM 746 N N . THR A 1 99 ? -3.388 1.680 29.438 1.00 57.81 99 THR A N 1
ATOM 747 C CA . THR A 1 99 ? -3.398 3.063 28.988 1.00 57.81 99 THR A CA 1
ATOM 748 C C . THR A 1 99 ? -4.627 3.243 28.110 1.00 57.81 99 THR A C 1
ATOM 750 O O . THR A 1 99 ? -4.764 2.583 27.076 1.00 57.81 99 THR A O 1
ATOM 753 N N . ASP A 1 100 ? -5.543 4.112 28.538 1.00 53.28 100 ASP A N 1
ATOM 754 C CA . ASP A 1 100 ? -6.645 4.543 27.690 1.00 53.28 100 ASP A CA 1
ATOM 755 C C . ASP A 1 100 ? -6.053 5.018 26.357 1.00 53.28 100 ASP A C 1
ATOM 757 O O . ASP A 1 100 ? -5.118 5.823 26.326 1.00 53.28 100 ASP A O 1
ATOM 761 N N . LEU A 1 101 ? -6.604 4.537 25.241 1.00 54.88 101 LEU A N 1
ATOM 762 C CA . LEU A 1 101 ? -6.289 5.044 23.898 1.00 54.88 101 LEU A CA 1
ATOM 763 C C . LEU A 1 101 ? -6.751 6.508 23.706 1.00 54.88 101 LEU A C 1
ATOM 765 O O . LEU A 1 101 ? -6.799 6.997 22.585 1.00 54.88 101 LEU A O 1
ATOM 769 N N . ASP A 1 102 ? -7.074 7.217 24.788 1.00 48.97 102 ASP A N 1
ATOM 770 C CA . ASP A 1 102 ? -7.470 8.624 24.819 1.00 48.97 102 ASP A CA 1
ATOM 771 C C . ASP A 1 102 ? -6.261 9.587 24.789 1.00 48.97 102 ASP A C 1
ATOM 773 O O . ASP A 1 102 ? -6.417 10.783 25.026 1.00 48.97 102 ASP A O 1
ATOM 777 N N . GLY A 1 103 ? -5.047 9.092 24.504 1.00 44.94 103 GLY A N 1
ATOM 778 C CA . GLY A 1 103 ? -3.808 9.862 24.676 1.00 44.94 103 GLY A CA 1
ATOM 779 C C . GLY A 1 103 ? -2.834 9.976 23.498 1.00 44.94 103 GLY A C 1
ATOM 780 O O . GLY A 1 103 ? -1.863 10.708 23.658 1.00 44.94 103 GLY A O 1
ATOM 781 N N . ASP A 1 104 ? -3.027 9.304 22.352 1.00 44.16 104 ASP A N 1
ATOM 782 C CA . ASP A 1 104 ? -2.014 9.333 21.265 1.00 44.16 104 ASP A CA 1
ATOM 783 C C . ASP A 1 104 ? -2.562 9.230 19.823 1.00 44.16 104 ASP A C 1
ATOM 785 O O . ASP A 1 104 ? -1.817 8.967 18.890 1.00 44.16 104 ASP A O 1
ATOM 789 N N . ASP A 1 105 ? -3.847 9.518 19.594 1.00 44.91 105 ASP A N 1
ATOM 790 C CA . ASP A 1 105 ? -4.369 9.821 18.240 1.00 44.91 105 ASP A CA 1
ATOM 791 C C . ASP A 1 105 ? -4.493 11.347 18.027 1.00 44.91 105 ASP A C 1
ATOM 793 O O . ASP A 1 105 ? -5.395 11.851 17.358 1.00 44.91 105 ASP A O 1
ATOM 797 N N . GLY A 1 106 ? -3.601 12.113 18.664 1.00 46.06 106 GLY A N 1
ATOM 798 C CA . GLY A 1 106 ? -3.783 13.545 18.906 1.00 46.06 106 GLY A CA 1
ATOM 799 C C . GLY A 1 106 ? -2.584 14.436 18.600 1.00 46.06 106 GLY A C 1
ATOM 800 O O . GLY A 1 106 ? -2.447 15.472 19.246 1.00 46.06 106 GLY A O 1
ATOM 801 N N . LYS A 1 107 ? -1.716 14.081 17.644 1.00 45.38 107 LYS A N 1
ATOM 802 C CA . LYS A 1 107 ? -0.840 15.068 16.991 1.00 45.38 107 LYS A CA 1
ATOM 803 C C . LYS A 1 107 ? -0.391 14.605 15.598 1.00 45.38 107 LYS A C 1
ATOM 805 O O . LYS A 1 107 ? 0.668 14.019 15.439 1.00 45.38 107 LYS A O 1
ATOM 810 N N . GLU A 1 108 ? -1.237 14.940 14.626 1.00 40.84 108 GLU A N 1
ATOM 811 C CA . GLU A 1 108 ? -0.856 15.494 13.316 1.00 40.84 108 GLU A CA 1
ATOM 812 C C . GLU A 1 108 ? 0.051 14.594 12.439 1.00 40.84 108 GLU A C 1
ATOM 814 O O . GLU A 1 108 ? 1.264 14.602 12.580 1.00 40.84 108 GLU A O 1
ATOM 819 N N . ASP A 1 109 ? -0.471 13.798 11.505 1.00 36.06 109 ASP A N 1
ATOM 820 C CA . ASP A 1 109 ? -1.043 14.327 10.258 1.00 36.06 109 ASP A CA 1
ATOM 821 C C . ASP A 1 109 ? -2.492 14.808 10.385 1.00 36.06 109 ASP A C 1
ATOM 823 O O . ASP A 1 109 ? -3.461 14.049 10.354 1.00 36.06 109 ASP A O 1
ATOM 827 N N . GLY A 1 110 ? -2.641 16.123 10.534 1.00 32.19 110 GLY A N 1
ATOM 828 C CA . GLY A 1 110 ? -3.920 16.786 10.352 1.00 32.19 110 GLY A CA 1
ATOM 829 C C . GLY A 1 110 ? -4.174 17.051 8.860 1.00 32.19 110 GLY A C 1
ATOM 830 O O . GLY A 1 110 ? -3.214 17.226 8.111 1.00 32.19 110 GLY A O 1
ATOM 831 N N . PRO A 1 111 ? -5.442 17.160 8.420 1.00 43.12 111 PRO A N 1
ATOM 832 C CA . PRO A 1 111 ? -6.622 17.236 9.267 1.00 43.12 111 PRO A CA 1
ATOM 833 C C . PRO A 1 111 ? -7.616 16.086 9.013 1.00 43.12 111 PRO A C 1
ATOM 835 O O . PRO A 1 111 ? -8.073 15.865 7.893 1.00 43.12 111 PRO A O 1
ATOM 838 N N . ALA A 1 112 ? -8.106 15.472 10.093 1.00 45.00 112 ALA A N 1
ATOM 839 C CA . ALA A 1 112 ? -9.457 14.899 10.110 1.00 45.00 112 ALA A CA 1
ATOM 840 C C . ALA A 1 112 ? -10.542 15.982 9.891 1.00 45.00 112 ALA A C 1
ATOM 842 O O . ALA A 1 112 ? -11.658 15.660 9.501 1.00 45.00 112 ALA A O 1
ATOM 843 N N . GLU A 1 113 ? -10.187 17.267 10.009 1.00 42.72 113 GLU A N 1
ATOM 844 C CA . GLU A 1 113 ? -10.960 18.390 9.460 1.00 42.72 113 GLU A CA 1
ATOM 845 C C . GLU A 1 113 ? -11.064 18.359 7.924 1.00 42.72 113 GLU A C 1
ATOM 847 O O . GLU A 1 113 ? -12.006 18.911 7.385 1.00 42.72 113 GLU A O 1
ATOM 852 N N . GLY A 1 114 ? -10.154 17.701 7.198 1.00 40.78 114 GLY A N 1
ATOM 853 C CA . GLY A 1 114 ? -10.184 17.624 5.737 1.00 40.78 114 GLY A CA 1
ATOM 854 C C . GLY A 1 114 ? -11.100 16.524 5.215 1.00 40.78 114 GLY A C 1
ATOM 855 O O . GLY A 1 114 ? -11.688 16.689 4.158 1.00 40.78 114 GLY A O 1
ATOM 856 N N . VAL A 1 115 ? -11.267 15.419 5.949 1.00 43.34 115 VAL A N 1
ATOM 857 C CA . VAL A 1 115 ? -12.164 14.325 5.539 1.00 43.34 115 VAL A CA 1
ATOM 858 C C . VAL A 1 115 ? -13.592 14.601 5.989 1.00 43.34 115 VAL A C 1
ATOM 860 O O . VAL A 1 115 ? -14.501 14.418 5.190 1.00 43.34 115 VAL A O 1
ATOM 863 N N . GLU A 1 116 ? -13.808 15.118 7.206 1.00 45.00 116 GLU A N 1
ATOM 864 C CA . GLU A 1 116 ? -15.135 15.617 7.581 1.00 45.00 116 GLU A CA 1
ATOM 865 C C . GLU A 1 116 ? -15.525 16.805 6.690 1.00 45.00 116 GLU A C 1
ATOM 867 O O . GLU A 1 116 ? -16.616 16.765 6.136 1.00 45.00 116 GLU A O 1
ATOM 872 N N . ALA A 1 117 ? -14.638 17.778 6.417 1.00 49.16 117 ALA A N 1
ATOM 873 C CA . ALA A 1 117 ? -14.958 18.861 5.481 1.00 49.16 117 ALA A CA 1
ATOM 874 C C . ALA A 1 117 ? -15.109 18.395 4.028 1.00 49.16 117 ALA A C 1
ATOM 876 O O . ALA A 1 117 ? -15.997 18.904 3.360 1.00 49.16 117 ALA A O 1
ATOM 877 N N . ALA A 1 118 ? -14.328 17.429 3.529 1.00 52.91 118 ALA A N 1
ATOM 878 C CA . ALA A 1 118 ? -14.500 16.907 2.167 1.00 52.91 118 ALA A CA 1
ATOM 879 C C . ALA A 1 118 ? -15.797 16.103 2.025 1.00 52.91 118 ALA A C 1
ATOM 881 O O . ALA A 1 118 ? -16.479 16.204 1.008 1.00 52.91 118 ALA A O 1
ATOM 882 N N . VAL A 1 119 ? -16.180 15.336 3.050 1.00 58.62 119 VAL A N 1
ATOM 883 C CA . VAL A 1 119 ? -17.481 14.657 3.088 1.00 58.62 119 VAL A CA 1
ATOM 884 C C . VAL A 1 119 ? -18.606 15.689 3.206 1.00 58.62 119 VAL A C 1
ATOM 886 O O . VAL A 1 119 ? -19.619 15.562 2.521 1.00 58.62 119 VAL A O 1
ATOM 889 N N . GLN A 1 120 ? -18.425 16.745 4.006 1.00 62.47 120 GLN A N 1
ATOM 890 C CA . GLN A 1 120 ? -19.371 17.858 4.104 1.00 62.47 120 GLN A CA 1
ATOM 891 C C . GLN A 1 120 ? -19.481 18.624 2.779 1.00 62.47 120 GLN A C 1
ATOM 893 O O . GLN A 1 120 ? -20.577 19.034 2.417 1.00 62.47 120 GLN A O 1
ATOM 898 N N . GLU A 1 121 ? -18.378 18.794 2.048 1.00 65.31 121 GLU A N 1
ATOM 899 C CA . GLU A 1 121 ? -18.309 19.445 0.740 1.00 65.31 121 GLU A CA 1
ATOM 900 C C . GLU A 1 121 ? -18.983 18.588 -0.333 1.00 65.31 121 GLU A C 1
ATOM 902 O O . GLU A 1 121 ? -19.763 19.114 -1.121 1.00 65.31 121 GLU A O 1
ATOM 907 N N . GLU A 1 122 ? -18.775 17.268 -0.328 1.00 65.19 122 GLU A N 1
ATOM 908 C CA . GLU A 1 122 ? -19.450 16.333 -1.236 1.00 65.19 122 GLU A CA 1
ATOM 909 C C . GLU A 1 122 ? -20.963 16.310 -0.967 1.00 65.19 122 GLU A C 1
ATOM 911 O O . GLU A 1 122 ? -21.774 16.418 -1.889 1.00 65.19 122 GLU A O 1
ATOM 916 N N . VAL A 1 123 ? -21.363 16.274 0.306 1.00 70.25 123 VAL A N 1
ATOM 917 C CA . VAL A 1 123 ? -22.767 16.391 0.714 1.00 70.25 123 VAL A CA 1
ATOM 918 C C . VAL A 1 123 ? -23.345 17.756 0.325 1.00 70.25 123 VAL A C 1
ATOM 920 O O . VAL A 1 123 ? -24.436 17.815 -0.241 1.00 70.25 123 VAL A O 1
ATOM 923 N N . ALA A 1 124 ? -22.620 18.851 0.553 1.00 68.88 124 ALA A N 1
ATOM 924 C CA . ALA A 1 124 ? -23.038 20.196 0.166 1.00 68.88 124 ALA A CA 1
ATOM 925 C C . ALA A 1 124 ? -23.133 20.356 -1.358 1.00 68.88 124 ALA A C 1
ATOM 927 O O . ALA A 1 124 ? -24.036 21.035 -1.842 1.00 68.88 124 ALA A O 1
ATOM 928 N N . ALA A 1 125 ? -22.262 19.700 -2.125 1.00 71.06 125 ALA A N 1
ATOM 929 C CA . ALA A 1 125 ? -22.302 19.688 -3.582 1.00 71.06 125 ALA A CA 1
ATOM 930 C C . ALA A 1 125 ? -23.538 18.943 -4.101 1.00 71.06 125 ALA A C 1
ATOM 932 O O . ALA A 1 125 ? -24.224 19.449 -4.989 1.00 71.06 125 ALA A O 1
ATOM 933 N N . VAL A 1 126 ? -23.874 17.791 -3.509 1.00 72.00 126 VAL A N 1
ATOM 934 C CA . VAL A 1 126 ? -25.101 17.048 -3.840 1.00 72.00 126 VAL A CA 1
ATOM 935 C C . VAL A 1 126 ? -26.349 17.866 -3.493 1.00 72.00 126 VAL A C 1
ATOM 937 O O . VAL A 1 126 ? -27.286 17.924 -4.293 1.00 72.00 126 VAL A O 1
ATOM 940 N N . LEU A 1 127 ? -26.357 18.546 -2.343 1.00 69.75 127 LEU A N 1
ATOM 941 C CA . LEU A 1 127 ? -27.455 19.431 -1.942 1.00 69.75 127 LEU A CA 1
ATOM 942 C C . LEU A 1 127 ? -27.591 20.633 -2.886 1.00 69.75 127 LEU A C 1
ATOM 944 O O . LEU A 1 127 ? -28.687 20.903 -3.370 1.00 69.75 127 LEU A O 1
ATOM 948 N N . LYS A 1 128 ? -26.484 21.298 -3.232 1.00 71.38 128 LYS A N 1
ATOM 949 C CA . LYS A 1 128 ? -26.467 22.416 -4.185 1.00 71.38 128 LYS A CA 1
ATOM 950 C C . LYS A 1 128 ? -26.947 21.984 -5.570 1.00 71.38 128 LYS A C 1
ATOM 952 O O . LYS A 1 128 ? -27.713 22.695 -6.207 1.00 71.38 128 LYS A O 1
ATOM 957 N N . GLN A 1 129 ? -26.557 20.794 -6.022 1.00 69.31 129 GLN A N 1
ATOM 958 C CA . GLN A 1 129 ? -27.014 20.231 -7.290 1.00 69.31 129 GLN A CA 1
ATOM 959 C C . GLN A 1 129 ? -28.532 19.985 -7.298 1.00 69.31 129 GLN A C 1
ATOM 961 O O . GLN A 1 129 ? -29.187 20.231 -8.313 1.00 69.31 129 GLN A O 1
ATOM 966 N N . ALA A 1 130 ? -29.088 19.528 -6.174 1.00 66.38 130 ALA A N 1
ATOM 967 C CA . ALA A 1 130 ? -30.524 19.342 -6.014 1.00 66.38 130 ALA A CA 1
ATOM 968 C C . ALA A 1 130 ? -31.292 20.676 -5.924 1.00 66.38 130 ALA A C 1
ATOM 970 O O . ALA A 1 130 ? -32.383 20.785 -6.484 1.00 66.38 130 ALA A O 1
ATOM 971 N N . GLU A 1 131 ? -30.722 21.700 -5.279 1.00 65.94 131 GLU A N 1
ATOM 972 C CA . GLU A 1 131 ? -31.291 23.057 -5.220 1.00 65.94 131 GLU A CA 1
ATOM 973 C C . GLU A 1 131 ? -31.230 23.788 -6.570 1.00 65.94 131 GLU A C 1
ATOM 975 O O . GLU A 1 131 ? -32.164 24.503 -6.927 1.00 65.94 131 GLU A O 1
ATOM 980 N N . GLU A 1 132 ? -30.186 23.554 -7.370 1.00 67.81 132 GLU A N 1
ATOM 981 C CA . GLU A 1 132 ? -30.040 24.071 -8.741 1.00 67.81 132 GLU A CA 1
ATOM 982 C C . GLU A 1 132 ? -31.044 23.450 -9.740 1.00 67.81 132 GLU A C 1
ATOM 984 O O . GLU A 1 132 ? -31.017 23.768 -10.931 1.00 67.81 132 GLU A O 1
ATOM 989 N N . GLY A 1 133 ? -31.944 22.571 -9.283 1.00 60.59 133 GLY A N 1
ATOM 990 C CA . GLY A 1 133 ? -33.022 22.002 -10.092 1.00 60.59 133 GLY A CA 1
ATOM 991 C C . GLY A 1 133 ? -32.601 20.825 -10.974 1.00 60.59 133 GLY A C 1
ATOM 992 O O . GLY A 1 133 ? -33.363 20.421 -11.855 1.00 60.59 133 GLY A O 1
ATOM 993 N N . LYS A 1 134 ? -31.412 20.244 -10.754 1.00 62.22 134 LYS A N 1
ATOM 994 C CA . LYS A 1 134 ? -31.036 18.977 -11.397 1.00 62.22 134 LYS A CA 1
ATOM 995 C C . LYS A 1 134 ? -31.735 17.821 -10.666 1.00 62.22 134 LYS A C 1
ATOM 997 O O . LYS A 1 134 ? -31.655 17.747 -9.440 1.00 62.22 134 LYS A O 1
ATOM 1002 N N . PRO A 1 135 ? -32.405 16.898 -11.381 1.00 61.44 135 PRO A N 1
ATOM 1003 C CA . PRO A 1 135 ? -33.068 15.762 -10.753 1.00 61.44 135 PRO A CA 1
ATOM 1004 C C . PRO A 1 135 ? -32.018 14.786 -10.212 1.00 61.44 135 PRO A C 1
ATOM 1006 O O . PRO A 1 135 ? -31.416 14.012 -10.955 1.00 61.44 135 PRO A O 1
ATOM 1009 N N . VAL A 1 136 ? -31.775 14.838 -8.904 1.00 66.38 136 VAL A N 1
ATOM 1010 C CA . VAL A 1 136 ? -30.923 13.871 -8.211 1.00 66.38 136 VAL A CA 1
ATOM 1011 C C . VAL A 1 136 ? -31.797 12.689 -7.791 1.00 66.38 136 VAL A C 1
ATOM 1013 O O . VAL A 1 136 ? -32.433 12.721 -6.742 1.00 66.38 136 VAL A O 1
ATOM 1016 N N . GLU A 1 137 ? -31.868 11.654 -8.631 1.00 71.12 137 GLU A N 1
ATOM 1017 C CA . GLU A 1 137 ? -32.697 10.466 -8.363 1.00 71.12 137 GLU A CA 1
ATOM 1018 C C . GLU A 1 137 ? -32.022 9.452 -7.428 1.00 71.12 137 GLU A C 1
ATOM 1020 O O . GLU A 1 137 ? -32.704 8.735 -6.692 1.00 71.12 137 GLU A O 1
ATOM 1025 N N . SER A 1 138 ? -30.687 9.389 -7.427 1.00 72.88 138 SER A N 1
ATOM 1026 C CA . SER A 1 138 ? -29.920 8.435 -6.623 1.00 72.88 138 SER A CA 1
ATOM 1027 C C . SER A 1 138 ? -28.673 9.070 -6.014 1.00 72.88 138 SER A C 1
ATOM 1029 O O . SER A 1 138 ? -27.826 9.580 -6.747 1.00 72.88 138 SER A O 1
ATOM 1031 N N . VAL A 1 139 ? -28.527 8.968 -4.696 1.00 74.31 139 VAL A N 1
ATOM 1032 C CA . VAL A 1 139 ? -27.368 9.435 -3.927 1.00 74.31 139 VAL A CA 1
ATOM 1033 C C . VAL A 1 139 ? -26.757 8.247 -3.192 1.00 74.31 139 VAL A C 1
ATOM 1035 O O . VAL A 1 139 ? -27.463 7.507 -2.509 1.00 74.31 139 VAL A O 1
ATOM 1038 N N . ARG A 1 140 ? -25.443 8.054 -3.335 1.00 76.12 140 ARG A N 1
ATOM 1039 C CA . ARG A 1 140 ? -24.688 7.000 -2.646 1.00 76.12 140 ARG A CA 1
ATOM 1040 C C . ARG A 1 140 ? -23.582 7.627 -1.807 1.00 76.12 140 ARG A C 1
ATOM 1042 O O . ARG A 1 140 ? -22.629 8.162 -2.353 1.00 76.12 140 ARG A O 1
ATOM 1049 N N . LEU A 1 141 ? -23.725 7.537 -0.494 1.00 73.81 141 LEU A N 1
ATOM 1050 C CA . LEU A 1 141 ? -22.826 8.056 0.534 1.00 73.81 141 LEU A CA 1
ATOM 1051 C C . LEU A 1 141 ? -22.376 6.899 1.435 1.00 73.81 141 LEU A C 1
ATOM 1053 O O . LEU A 1 141 ? -22.594 6.918 2.642 1.00 73.81 141 LEU A O 1
ATOM 1057 N N . VAL A 1 142 ? -21.801 5.854 0.840 1.00 73.06 142 VAL A N 1
ATOM 1058 C CA . VAL A 1 142 ? -21.384 4.641 1.560 1.00 73.06 142 VAL A CA 1
ATOM 1059 C C . VAL A 1 142 ? -20.041 4.868 2.252 1.00 73.06 142 VAL A C 1
ATOM 1061 O O . VAL A 1 142 ? -19.117 5.382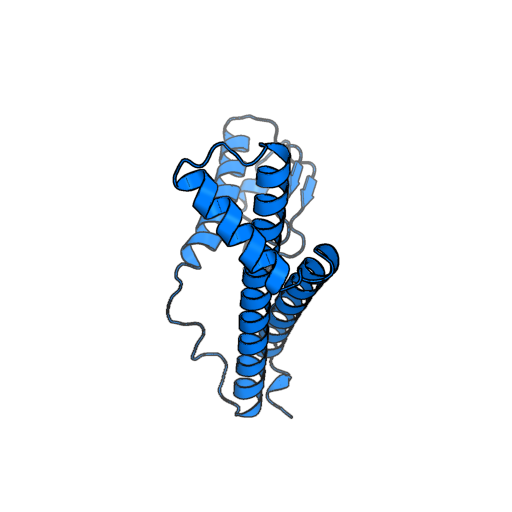 1.629 1.00 73.06 142 VAL A O 1
ATOM 1064 N N . ASP A 1 143 ? -19.926 4.442 3.511 1.00 73.38 143 ASP A N 1
ATOM 1065 C CA . ASP A 1 143 ? -18.665 4.421 4.277 1.00 73.38 143 ASP A CA 1
ATOM 1066 C C . ASP A 1 143 ? -17.995 5.802 4.431 1.00 73.38 143 ASP A C 1
ATOM 1068 O O . ASP A 1 143 ? -16.777 5.961 4.357 1.00 73.38 143 ASP A O 1
ATOM 1072 N N . ARG A 1 144 ? -18.817 6.841 4.622 1.00 71.44 144 ARG A N 1
ATOM 1073 C CA . ARG A 1 144 ? -18.373 8.239 4.740 1.00 71.44 144 ARG A CA 1
ATOM 1074 C C . ARG A 1 144 ? -18.271 8.735 6.180 1.00 71.44 144 ARG A C 1
ATOM 1076 O O . ARG A 1 144 ? -18.084 9.925 6.398 1.00 71.44 144 ARG A O 1
ATOM 1083 N N . GLN A 1 145 ? -18.392 7.837 7.160 1.00 68.19 145 GLN A N 1
ATOM 1084 C CA . GLN A 1 145 ? -18.327 8.161 8.592 1.00 68.19 145 GLN A CA 1
ATOM 1085 C C . GLN A 1 145 ? -19.296 9.285 9.015 1.00 68.19 145 GLN A C 1
ATOM 1087 O O . GLN A 1 145 ? -19.069 9.944 10.027 1.00 68.19 145 GLN A O 1
ATOM 1092 N N . LEU A 1 146 ? -20.391 9.495 8.269 1.00 71.62 146 LEU A N 1
ATOM 1093 C CA . LEU A 1 146 ? -21.359 10.553 8.559 1.00 71.62 146 LEU A CA 1
ATOM 1094 C C . LEU A 1 146 ? -21.937 10.353 9.959 1.00 71.62 146 LEU A C 1
ATOM 1096 O O . LEU A 1 146 ? -22.506 9.295 10.235 1.00 71.62 146 LEU A O 1
ATOM 1100 N N . ARG A 1 147 ? -21.802 11.372 10.813 1.00 72.75 147 ARG A N 1
ATOM 1101 C CA . ARG A 1 147 ? -22.368 11.381 12.172 1.00 72.75 147 ARG A CA 1
ATOM 1102 C C . ARG A 1 147 ? -23.834 11.803 12.180 1.00 72.75 147 ARG A C 1
ATOM 1104 O O . ARG A 1 147 ? -24.608 11.338 13.004 1.00 72.75 147 ARG A O 1
ATOM 1111 N N . GLN A 1 148 ? -24.226 12.664 11.242 1.00 71.38 148 GLN A N 1
ATOM 1112 C CA . GLN A 1 148 ? -25.591 13.164 11.096 1.00 71.38 148 GLN A CA 1
ATOM 1113 C C . GLN A 1 148 ? -25.959 13.250 9.614 1.00 71.38 148 GLN A C 1
ATOM 1115 O O . GLN A 1 148 ? -25.114 13.560 8.773 1.00 71.38 148 GLN A O 1
ATOM 1120 N N . LEU A 1 149 ? -27.225 12.980 9.295 1.00 72.38 149 LEU A N 1
ATOM 1121 C CA . LEU A 1 149 ? -27.765 13.168 7.952 1.00 72.38 149 LEU A CA 1
ATOM 1122 C C . LEU A 1 149 ? -28.444 14.546 7.877 1.00 72.38 149 LEU A C 1
ATOM 1124 O O . LEU A 1 149 ? -29.394 14.771 8.626 1.00 72.38 149 LEU A O 1
ATOM 1128 N N . PRO A 1 150 ? -28.018 15.461 6.986 1.00 72.19 150 PRO A N 1
ATOM 1129 C CA . PRO A 1 150 ? -28.667 16.762 6.854 1.00 72.19 150 PRO A CA 1
ATOM 1130 C C . PRO A 1 150 ? -30.135 16.646 6.429 1.00 72.19 150 PRO A C 1
ATOM 1132 O O . PRO A 1 150 ? -30.453 15.978 5.442 1.00 72.19 150 PRO A O 1
ATOM 1135 N N . GLU A 1 151 ? -31.025 17.384 7.098 1.00 71.06 151 GLU A N 1
ATOM 1136 C CA . GLU A 1 151 ? -32.463 17.434 6.769 1.00 71.06 151 GLU A CA 1
ATOM 1137 C C . GLU A 1 151 ? -32.742 17.890 5.328 1.00 71.06 151 GLU A C 1
ATOM 1139 O O . GLU A 1 151 ? -33.790 17.587 4.756 1.00 71.06 151 GLU A O 1
ATOM 1144 N N . ALA A 1 152 ? -31.791 18.599 4.714 1.00 71.19 152 ALA A N 1
ATOM 1145 C CA . ALA A 1 152 ? -31.880 19.075 3.341 1.00 71.19 152 ALA A CA 1
ATOM 1146 C C . ALA A 1 152 ? -32.064 17.933 2.320 1.00 71.19 152 ALA A C 1
ATOM 1148 O O . ALA A 1 152 ? -32.753 18.137 1.321 1.00 71.19 152 ALA A O 1
ATOM 1149 N N . PHE A 1 153 ? -31.576 16.713 2.597 1.00 72.06 153 PHE A N 1
ATOM 1150 C CA . PHE A 1 153 ? -31.858 15.542 1.753 1.00 72.06 153 PHE A CA 1
ATOM 1151 C C . PHE A 1 153 ? -33.353 15.203 1.691 1.00 72.06 153 PHE A C 1
ATOM 1153 O O . PHE A 1 153 ? -33.835 14.750 0.656 1.00 72.06 153 PHE A O 1
ATOM 1160 N N . GLY A 1 154 ? -34.105 15.480 2.761 1.00 66.75 154 GLY A N 1
ATOM 1161 C CA . GLY A 1 154 ? -35.556 15.291 2.807 1.00 66.75 154 GLY A CA 1
ATOM 1162 C C . GLY A 1 154 ? -36.347 16.317 1.988 1.00 66.75 154 GLY A C 1
ATOM 1163 O O . GLY A 1 154 ? -37.523 16.097 1.710 1.00 66.75 154 GLY A O 1
ATOM 1164 N N . ARG A 1 155 ? -35.724 17.430 1.570 1.00 72.19 155 ARG A N 1
ATOM 1165 C CA . ARG A 1 155 ? -36.357 18.456 0.718 1.00 72.19 155 ARG A CA 1
ATOM 1166 C C . ARG A 1 155 ? -36.196 18.182 -0.780 1.00 72.19 155 ARG A C 1
ATOM 1168 O O . ARG A 1 155 ? -36.837 18.853 -1.590 1.00 72.19 155 ARG A O 1
ATOM 1175 N N . ILE A 1 156 ? -35.375 17.202 -1.161 1.00 75.00 156 ILE A N 1
ATOM 1176 C CA . ILE A 1 156 ? -35.127 16.845 -2.561 1.00 75.00 156 ILE A CA 1
ATOM 1177 C C . ILE A 1 156 ? -36.320 16.042 -3.099 1.00 75.00 156 ILE A C 1
ATOM 1179 O O . ILE A 1 156 ? -36.427 14.839 -2.881 1.00 75.00 156 ILE A O 1
ATOM 1183 N N . GLN A 1 157 ? -37.210 16.695 -3.852 1.00 69.81 157 GLN A N 1
ATOM 1184 C CA . GLN A 1 157 ? -38.461 16.094 -4.354 1.00 69.81 157 GLN A CA 1
ATOM 1185 C C . GLN A 1 157 ? -38.260 14.969 -5.398 1.00 69.81 157 GLN A C 1
ATOM 1187 O O . GLN A 1 157 ? -39.220 14.290 -5.757 1.00 69.81 157 GLN A O 1
ATOM 1192 N N . GLY A 1 158 ? -37.031 14.765 -5.890 1.00 72.06 158 GLY A N 1
ATOM 1193 C CA . GLY A 1 158 ? -36.681 13.744 -6.888 1.00 72.06 158 GLY A CA 1
ATOM 1194 C C . GLY A 1 158 ? -35.896 12.539 -6.358 1.00 72.06 158 GLY A C 1
ATOM 1195 O O . GLY A 1 158 ? -35.671 11.602 -7.121 1.00 72.06 158 GLY A O 1
ATOM 1196 N N . LEU A 1 159 ? -35.483 12.539 -5.086 1.00 75.12 159 LEU A N 1
ATOM 1197 C CA . LEU A 1 159 ? -34.595 11.512 -4.541 1.00 75.12 159 LEU A CA 1
ATOM 1198 C C . LEU A 1 159 ? -35.348 10.191 -4.327 1.00 75.12 159 LEU A C 1
ATOM 1200 O O . LEU A 1 159 ? -36.236 10.099 -3.483 1.00 75.12 159 LEU A O 1
ATOM 1204 N N . ARG A 1 160 ? -34.991 9.155 -5.093 1.00 76.50 160 ARG A N 1
ATOM 1205 C CA . ARG A 1 160 ? -35.590 7.810 -5.014 1.00 76.50 160 ARG A CA 1
ATOM 1206 C C . ARG A 1 160 ? -34.732 6.828 -4.232 1.00 76.50 160 ARG A C 1
ATOM 1208 O O . ARG A 1 160 ? -35.267 5.936 -3.582 1.00 76.50 160 ARG A O 1
ATOM 1215 N N . VAL A 1 161 ? -33.411 6.969 -4.321 1.00 77.38 161 VAL A N 1
ATOM 1216 C CA . VAL A 1 161 ? -32.450 6.062 -3.686 1.00 77.38 161 VAL A CA 1
ATOM 1217 C C . VAL A 1 161 ? -31.436 6.879 -2.897 1.00 77.38 161 VAL A C 1
ATOM 1219 O O . VAL A 1 161 ? -30.721 7.692 -3.475 1.00 77.38 161 VAL A O 1
ATOM 1222 N N . LEU A 1 162 ? -31.355 6.638 -1.590 1.00 79.75 162 LEU A N 1
ATOM 1223 C CA . LEU A 1 162 ? -30.330 7.194 -0.711 1.00 79.75 162 LEU A CA 1
ATOM 1224 C C . LEU A 1 162 ? -29.619 6.039 -0.007 1.00 79.75 162 LEU A C 1
ATOM 1226 O O . LEU A 1 162 ? -30.191 5.395 0.870 1.00 79.75 162 LEU A O 1
ATOM 1230 N N . ASP A 1 163 ? -28.382 5.765 -0.409 1.00 78.12 163 ASP A N 1
ATOM 1231 C CA . ASP A 1 163 ? -27.540 4.761 0.236 1.00 78.12 163 ASP A CA 1
ATOM 1232 C C . ASP A 1 163 ? -26.601 5.448 1.224 1.00 78.12 163 ASP A C 1
ATOM 1234 O O . ASP A 1 163 ? -25.691 6.169 0.827 1.00 78.12 163 ASP A O 1
ATOM 1238 N N . VAL A 1 164 ? -26.841 5.235 2.513 1.00 77.62 164 VAL A N 1
ATOM 1239 C CA . VAL A 1 164 ? -26.019 5.744 3.624 1.00 77.62 164 VAL A CA 1
ATOM 1240 C C . VAL A 1 164 ? -25.418 4.593 4.429 1.00 77.62 164 VAL A C 1
ATOM 1242 O O . VAL A 1 164 ? -25.161 4.722 5.629 1.00 77.62 164 VAL A O 1
ATOM 1245 N N . SER A 1 165 ? -25.214 3.438 3.792 1.00 73.69 165 SER A N 1
ATOM 1246 C CA . SER A 1 165 ? -24.649 2.268 4.457 1.00 73.69 165 SER A CA 1
ATOM 1247 C C . SER A 1 165 ? -23.233 2.535 4.988 1.00 73.69 165 SER A C 1
ATOM 1249 O O . SER A 1 165 ? -22.469 3.322 4.435 1.00 73.69 165 SER A O 1
ATOM 1251 N N . ARG A 1 166 ? -22.882 1.876 6.101 1.00 73.75 166 ARG A N 1
ATOM 1252 C CA . ARG A 1 166 ? -21.569 2.007 6.768 1.00 73.75 166 ARG A CA 1
ATOM 1253 C C . ARG A 1 166 ? -21.232 3.431 7.253 1.00 73.75 166 ARG A C 1
ATOM 1255 O O . ARG A 1 166 ? -20.068 3.780 7.386 1.00 73.75 166 ARG A O 1
ATOM 1262 N N . ASN A 1 167 ? -22.239 4.247 7.563 1.00 79.88 167 ASN A N 1
ATOM 1263 C CA . ASN A 1 167 ? -22.050 5.509 8.289 1.00 79.88 167 ASN A CA 1
ATOM 1264 C C . ASN A 1 167 ? -22.268 5.347 9.800 1.00 79.88 167 ASN A C 1
ATOM 1266 O O . ASN A 1 167 ? -22.698 4.295 10.270 1.00 79.88 167 ASN A O 1
ATOM 1270 N N . GLN A 1 168 ? -21.974 6.401 10.560 1.00 75.25 168 GLN A N 1
ATOM 1271 C CA . GLN A 1 168 ? -22.079 6.454 12.022 1.00 75.25 168 GLN A CA 1
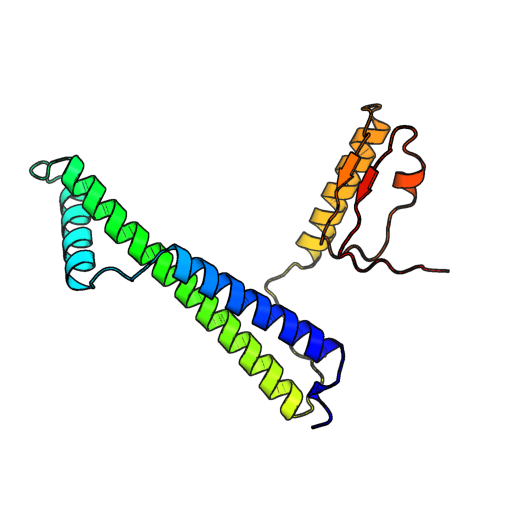ATOM 1272 C C . GLN A 1 168 ? -23.253 7.356 12.439 1.00 75.25 168 GLN A C 1
ATOM 1274 O O . GLN A 1 168 ? -23.104 8.196 13.316 1.00 75.25 168 GLN A O 1
ATOM 1279 N N . LEU A 1 169 ? -24.402 7.226 11.759 1.00 75.31 169 LEU A N 1
ATOM 1280 C CA . LEU A 1 169 ? -25.544 8.127 11.938 1.00 75.31 169 LEU A CA 1
ATOM 1281 C C . LEU A 1 169 ? -26.109 8.024 13.361 1.00 75.31 169 LEU A C 1
ATOM 1283 O O . LEU A 1 169 ? -26.612 6.973 13.761 1.00 75.31 169 LEU A O 1
ATOM 1287 N N . GLU A 1 170 ? -26.073 9.132 14.091 1.00 69.81 170 GLU A N 1
ATOM 1288 C CA . GLU A 1 170 ? -26.685 9.290 15.405 1.00 69.81 170 GLU A CA 1
ATOM 1289 C C . GLU A 1 170 ? -27.994 10.082 15.283 1.00 69.81 170 GLU A C 1
ATOM 1291 O O . GLU A 1 170 ? -28.090 11.055 14.533 1.00 69.81 170 GLU A O 1
ATOM 1296 N N . VAL A 1 171 ? -29.025 9.662 16.023 1.00 59.91 171 VAL A N 1
ATOM 1297 C CA . VAL A 1 171 ? -30.296 10.394 16.116 1.00 59.91 171 VAL A CA 1
ATOM 1298 C C . VAL A 1 171 ? -30.199 11.336 17.312 1.00 59.91 171 VAL A C 1
ATOM 1300 O O . VAL A 1 171 ? -30.381 10.913 18.453 1.00 59.91 171 VAL A O 1
ATOM 1303 N N . THR A 1 172 ? -29.885 12.607 17.072 1.00 52.41 172 THR A N 1
ATOM 1304 C CA . THR A 1 172 ? -30.047 13.654 18.089 1.00 52.41 172 THR A CA 1
ATOM 1305 C C . THR A 1 172 ? -31.536 13.957 18.256 1.00 52.41 172 THR A C 1
ATOM 1307 O O . THR A 1 172 ? -32.200 14.306 17.282 1.00 52.41 172 THR A O 1
ATOM 1310 N N . ASN A 1 173 ? -32.047 13.752 19.471 1.00 38.84 173 ASN A N 1
ATOM 1311 C CA . ASN A 1 173 ? -33.441 13.951 19.887 1.00 38.84 173 ASN A CA 1
ATOM 1312 C C . ASN A 1 173 ? -33.627 15.353 20.480 1.00 38.84 173 ASN A C 1
ATOM 1314 O O . ASN A 1 173 ? -32.691 15.790 21.191 1.00 38.84 173 ASN A O 1
#